Protein AF-A0A4Y8BSY4-F1 (afdb_monomer_lite)

Foldseek 3Di:
DPDPPPPDPVPQDDDPDADPLLVVLVVLVVPDDPVCPVVSVVSNVVSLVVQVVCVVVVNDDPSNNVSD

Radius of gyration: 12.83 Å; chains: 1; bounding box: 36×27×29 Å

Sequence (68 aa):
ELFSQEYAENKLILKKQNPKLIDELYDLYKSIKPSNALEYLHDSIDHLESILTLFDLGYVDLQDRSNA

Structure (mmCIF, N/CA/C/O backbone):
data_AF-A0A4Y8BSY4-F1
#
_entry.id   AF-A0A4Y8BSY4-F1
#
loop_
_atom_site.group_PDB
_atom_site.id
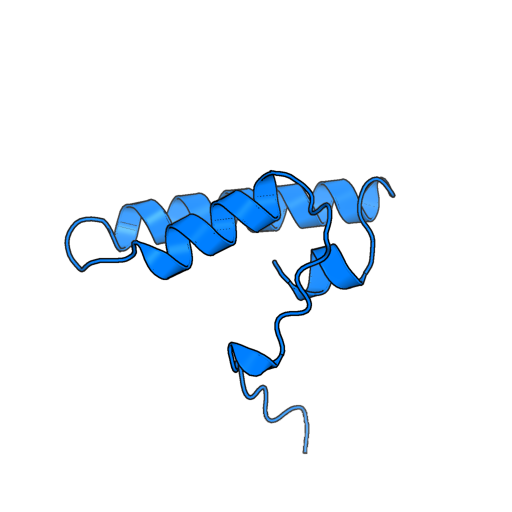_atom_site.type_symbol
_atom_site.label_atom_id
_atom_site.label_alt_id
_atom_site.label_comp_id
_atom_site.label_asym_id
_atom_site.label_entity_id
_atom_site.label_seq_id
_atom_site.pdbx_PDB_ins_code
_atom_site.Cartn_x
_atom_site.Cartn_y
_atom_site.Cartn_z
_atom_site.occupancy
_atom_site.B_iso_or_equiv
_atom_site.auth_seq_id
_atom_site.auth_comp_id
_atom_site.auth_asym_id
_atom_site.auth_atom_id
_atom_site.pdbx_PDB_model_num
ATOM 1 N N . GLU A 1 1 ? -22.079 -12.446 -14.312 1.00 40.53 1 GLU A N 1
ATOM 2 C CA . GLU A 1 1 ? -20.732 -13.049 -14.304 1.00 40.53 1 GLU A CA 1
ATOM 3 C C . GLU A 1 1 ? -19.993 -12.586 -13.060 1.00 40.53 1 GLU A C 1
ATOM 5 O O . GLU A 1 1 ? -20.193 -11.456 -12.629 1.00 40.53 1 GLU A O 1
ATOM 10 N N . LEU A 1 2 ? -19.240 -13.489 -12.435 1.00 46.06 2 LEU A N 1
ATOM 11 C CA . LEU A 1 2 ? -18.457 -13.237 -11.230 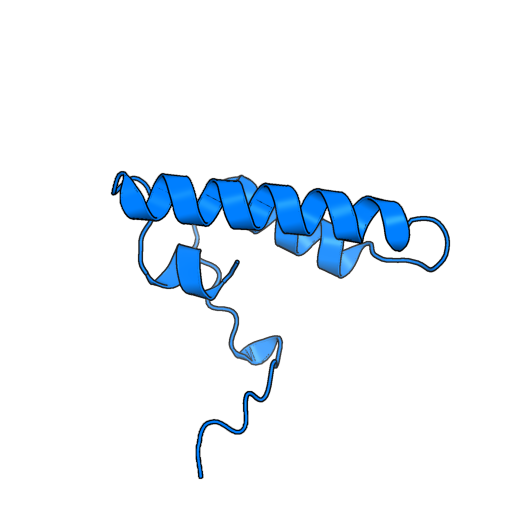1.00 46.06 2 LEU A CA 1
ATOM 12 C C . LEU A 1 2 ? -17.260 -12.354 -11.632 1.00 46.06 2 LEU A C 1
ATOM 14 O O . LEU A 1 2 ? -16.338 -12.845 -12.265 1.00 46.06 2 LEU A O 1
ATOM 18 N N . PHE A 1 3 ? -17.352 -11.055 -11.335 1.00 50.56 3 PHE A N 1
ATOM 19 C CA . PHE A 1 3 ? -16.305 -10.032 -11.448 1.00 50.56 3 PHE A CA 1
ATOM 20 C C . PHE A 1 3 ? -15.422 -10.084 -12.709 1.00 50.56 3 PHE A C 1
ATOM 22 O O . PHE A 1 3 ? -14.341 -10.667 -12.706 1.00 50.56 3 PHE A O 1
ATOM 29 N N . SER A 1 4 ? -15.779 -9.315 -13.742 1.00 54.59 4 SER A N 1
ATOM 30 C CA . SER A 1 4 ? -14.738 -8.729 -14.589 1.00 54.59 4 SER A CA 1
ATOM 31 C C . SER A 1 4 ? -13.995 -7.698 -13.730 1.00 54.59 4 SER A C 1
ATOM 33 O O . SER A 1 4 ? -14.388 -6.530 -13.651 1.00 54.59 4 SER A O 1
ATOM 35 N N . GLN A 1 5 ? -12.981 -8.146 -12.987 1.00 55.19 5 GLN A N 1
ATOM 36 C CA . GLN A 1 5 ? -12.046 -7.271 -12.286 1.00 55.19 5 GLN A CA 1
ATOM 37 C C . GLN A 1 5 ? -11.231 -6.534 -13.346 1.00 55.19 5 GLN A C 1
ATOM 39 O O . GLN A 1 5 ? -10.108 -6.892 -13.679 1.00 55.19 5 GLN A O 1
ATOM 44 N N . GLU A 1 6 ? -11.829 -5.509 -13.938 1.00 58.88 6 GLU A N 1
ATOM 45 C CA . GLU A 1 6 ? -11.066 -4.492 -14.634 1.00 58.88 6 GLU A CA 1
ATOM 46 C C . GLU A 1 6 ? -10.285 -3.736 -13.562 1.00 58.88 6 GLU A C 1
ATOM 48 O O . GLU A 1 6 ? -10.801 -2.797 -12.945 1.00 58.88 6 GLU A O 1
ATOM 53 N N . TYR A 1 7 ? -9.072 -4.212 -13.304 1.00 63.94 7 TYR A N 1
ATOM 54 C CA . TYR A 1 7 ? -8.045 -3.484 -12.584 1.00 63.94 7 TYR A CA 1
ATOM 55 C C . TYR A 1 7 ? -7.636 -2.318 -13.471 1.00 63.94 7 TYR A C 1
ATOM 57 O O . TYR A 1 7 ? -6.948 -2.487 -14.476 1.00 63.94 7 TYR A O 1
ATOM 65 N N . ALA A 1 8 ? -8.158 -1.144 -13.151 1.00 69.12 8 ALA A N 1
ATOM 66 C CA . ALA A 1 8 ? -7.907 0.052 -13.921 1.00 69.12 8 ALA A CA 1
ATOM 67 C C . ALA A 1 8 ? -7.523 1.164 -12.954 1.00 69.12 8 ALA A C 1
ATOM 69 O O . ALA A 1 8 ? -8.195 1.388 -11.950 1.00 69.12 8 ALA A O 1
ATOM 70 N N . GLU A 1 9 ? -6.429 1.854 -13.268 1.00 74.44 9 GLU A N 1
ATOM 71 C CA . GLU A 1 9 ? -5.875 2.934 -12.447 1.00 74.44 9 GLU A CA 1
ATOM 72 C C . GLU A 1 9 ? -6.916 4.028 -12.150 1.00 74.44 9 GLU A C 1
ATOM 74 O O . GLU A 1 9 ? -6.916 4.625 -11.081 1.00 74.44 9 GLU A O 1
ATOM 79 N N . ASN A 1 10 ? -7.877 4.229 -13.058 1.00 79.56 10 ASN A N 1
ATOM 80 C CA . ASN A 1 10 ? -8.990 5.165 -12.890 1.00 79.56 10 ASN A CA 1
ATOM 81 C C . ASN A 1 10 ? -9.974 4.801 -11.759 1.00 79.56 10 ASN A C 1
ATOM 83 O O . ASN A 1 10 ? -10.841 5.613 -11.443 1.00 79.56 10 ASN A O 1
ATOM 87 N N . LYS A 1 11 ? -9.871 3.599 -11.179 1.00 83.19 11 LYS A N 1
ATOM 88 C CA . LYS A 1 11 ? -10.665 3.158 -10.025 1.00 83.19 11 LYS A CA 1
ATOM 89 C C . LYS A 1 11 ? -9.964 3.407 -8.692 1.00 83.19 11 LYS A C 1
ATOM 91 O O . LYS A 1 11 ? -10.614 3.239 -7.666 1.00 83.19 11 LYS A O 1
ATOM 96 N N . LEU A 1 12 ? -8.689 3.812 -8.692 1.00 85.38 12 LEU A N 1
ATOM 97 C CA . LEU A 1 12 ? -7.999 4.218 -7.469 1.00 85.38 12 LEU A CA 1
ATOM 98 C C . LEU A 1 12 ? -8.628 5.505 -6.935 1.00 85.38 12 LEU A C 1
ATOM 100 O O . LEU A 1 12 ? -8.708 6.517 -7.636 1.00 85.38 12 LEU A O 1
ATOM 104 N N . ILE A 1 13 ? -9.062 5.472 -5.678 1.00 89.38 13 ILE A N 1
ATOM 105 C CA . ILE A 1 13 ? -9.660 6.620 -4.993 1.00 89.38 13 ILE A CA 1
ATOM 106 C C . ILE A 1 13 ? -8.661 7.092 -3.941 1.00 89.38 13 ILE A C 1
ATOM 108 O O . ILE A 1 13 ? -8.823 6.842 -2.747 1.00 89.38 13 ILE A O 1
ATOM 112 N N . LEU A 1 14 ? -7.588 7.742 -4.395 1.00 88.81 14 LEU A N 1
ATOM 113 C CA . LEU A 1 14 ? -6.571 8.291 -3.499 1.00 88.81 14 LEU A CA 1
ATOM 114 C C . LEU A 1 14 ? -7.141 9.495 -2.738 1.00 88.81 14 LEU A C 1
ATOM 116 O O . LEU A 1 14 ? -7.652 10.453 -3.328 1.00 88.81 14 LEU A O 1
ATOM 120 N N . LYS A 1 15 ? -7.063 9.443 -1.408 1.00 90.62 15 LYS A N 1
ATOM 121 C CA . LYS A 1 15 ? -7.535 10.504 -0.514 1.00 90.62 15 LYS A CA 1
ATOM 122 C C . LYS A 1 15 ? -6.502 11.632 -0.442 1.00 90.62 15 LYS A C 1
ATOM 124 O O . LYS A 1 15 ? -5.347 11.479 -0.822 1.00 90.62 15 LYS A O 1
ATOM 129 N N . LYS A 1 16 ? -6.905 12.781 0.121 1.00 89.62 16 LYS A N 1
ATOM 130 C CA . LYS A 1 16 ? -5.965 13.875 0.453 1.00 89.62 16 LYS A CA 1
ATOM 131 C C . LYS A 1 16 ? -4.913 13.455 1.483 1.00 89.62 16 LYS A C 1
ATOM 133 O O . LYS A 1 16 ? -3.829 14.020 1.501 1.00 89.62 16 LYS A O 1
ATOM 138 N N . GLN A 1 17 ? -5.278 12.521 2.358 1.00 91.56 17 GLN A N 1
ATOM 139 C CA . GLN A 1 17 ? -4.408 11.927 3.360 1.00 91.56 17 GLN A CA 1
ATOM 140 C C . GLN A 1 17 ? -4.613 10.415 3.303 1.00 91.56 17 GLN A C 1
ATOM 142 O O . GLN A 1 17 ? -5.610 9.910 3.823 1.00 91.56 17 GLN A O 1
ATOM 147 N N . ASN A 1 18 ? -3.696 9.716 2.642 1.00 92.06 18 ASN A N 1
ATOM 148 C CA . ASN A 1 18 ? -3.651 8.261 2.674 1.00 92.06 18 ASN A CA 1
ATOM 149 C C . ASN A 1 18 ? -2.769 7.790 3.840 1.00 92.06 18 ASN A C 1
ATOM 151 O O . ASN A 1 18 ? -1.948 8.560 4.362 1.00 92.06 18 ASN A O 1
ATOM 155 N N . PRO A 1 19 ? -2.924 6.528 4.264 1.00 94.75 19 PRO A N 1
ATOM 156 C CA . PRO A 1 19 ? -1.885 5.831 4.999 1.00 94.75 19 PRO A CA 1
ATOM 157 C C . PRO A 1 19 ? -0.598 5.801 4.173 1.00 94.75 19 PRO A C 1
ATOM 159 O O . PRO A 1 19 ? -0.637 5.561 2.968 1.00 94.75 19 PRO A O 1
ATOM 162 N N . LYS A 1 20 ? 0.548 5.965 4.838 1.00 95.12 20 LYS A N 1
ATOM 163 C CA . LYS A 1 20 ? 1.870 5.990 4.193 1.00 95.12 20 LYS A CA 1
ATOM 164 C C . LYS A 1 20 ? 2.133 4.768 3.299 1.00 95.12 20 LYS A C 1
ATOM 166 O O . LYS A 1 20 ? 2.724 4.915 2.242 1.00 95.12 20 LYS A O 1
ATOM 171 N N . LEU A 1 21 ? 1.625 3.600 3.696 1.00 94.94 21 LEU A N 1
ATOM 172 C CA . LEU A 1 21 ? 1.751 2.350 2.939 1.00 94.94 21 LEU A CA 1
ATOM 173 C C . LEU A 1 21 ? 1.060 2.402 1.563 1.00 94.94 21 LEU A C 1
ATOM 175 O O . LEU A 1 21 ? 1.556 1.808 0.615 1.00 94.94 21 LEU A O 1
ATOM 179 N N . ILE A 1 22 ? -0.061 3.122 1.433 1.00 95.50 22 ILE A N 1
ATOM 180 C CA . ILE A 1 22 ? -0.757 3.294 0.144 1.00 95.50 22 ILE A CA 1
ATOM 181 C C . ILE A 1 22 ? 0.044 4.211 -0.781 1.00 95.50 22 ILE A C 1
ATOM 183 O O . ILE A 1 22 ? 0.150 3.937 -1.974 1.00 95.50 22 ILE A O 1
ATOM 187 N N . ASP A 1 23 ? 0.628 5.280 -0.234 1.00 95.75 23 ASP A N 1
ATOM 188 C CA . ASP A 1 23 ? 1.487 6.175 -1.014 1.00 95.75 23 ASP A CA 1
ATOM 189 C C . ASP A 1 23 ? 2.753 5.431 -1.486 1.00 95.75 23 ASP A C 1
ATOM 191 O O . ASP A 1 23 ? 3.124 5.529 -2.653 1.00 95.75 23 ASP A O 1
ATOM 195 N N . GLU A 1 24 ? 3.353 4.602 -0.623 1.00 96.06 24 GLU A N 1
ATOM 196 C CA . GLU A 1 24 ? 4.493 3.741 -0.973 1.00 96.06 24 GLU A CA 1
ATOM 197 C C . GLU A 1 24 ? 4.126 2.724 -2.071 1.00 96.06 24 GLU A C 1
ATOM 199 O O . GLU A 1 24 ? 4.841 2.617 -3.066 1.00 96.06 24 GLU A O 1
ATOM 204 N N . LEU A 1 25 ? 2.978 2.040 -1.968 1.00 96.31 25 LEU A N 1
ATOM 205 C CA . LEU A 1 25 ? 2.478 1.145 -3.024 1.00 96.31 25 LEU A CA 1
ATOM 206 C C . LEU A 1 25 ? 2.299 1.864 -4.368 1.00 96.31 25 LEU A C 1
ATOM 208 O O . LEU A 1 25 ? 2.654 1.324 -5.421 1.00 96.31 25 LEU A O 1
ATOM 212 N N . TYR A 1 26 ? 1.776 3.090 -4.344 1.00 95.06 26 TYR A N 1
ATOM 213 C CA . TYR A 1 26 ? 1.612 3.892 -5.552 1.00 95.06 26 TYR A CA 1
ATOM 214 C C . TYR A 1 26 ? 2.964 4.291 -6.161 1.00 95.06 26 TYR A C 1
ATOM 216 O O . TYR A 1 26 ? 3.137 4.220 -7.382 1.00 95.06 26 TYR A O 1
ATOM 224 N N . ASP A 1 27 ? 3.947 4.639 -5.331 1.00 96.00 27 ASP A N 1
ATOM 225 C CA . ASP A 1 27 ? 5.308 4.937 -5.776 1.00 96.00 27 ASP A CA 1
ATOM 226 C C . ASP A 1 27 ? 5.984 3.707 -6.402 1.00 96.00 27 ASP A C 1
ATOM 228 O O . ASP A 1 27 ? 6.589 3.822 -7.476 1.00 96.00 27 ASP A O 1
ATOM 232 N N . LEU A 1 28 ? 5.832 2.518 -5.803 1.00 96.19 28 LEU A N 1
ATOM 233 C CA . LEU A 1 28 ? 6.309 1.247 -6.366 1.00 96.19 28 LEU A CA 1
ATOM 234 C C . LEU A 1 28 ? 5.679 0.984 -7.738 1.00 96.19 28 LEU A C 1
ATOM 236 O O . LEU A 1 28 ? 6.389 0.702 -8.706 1.00 96.19 28 LEU A O 1
ATOM 240 N N . TYR A 1 29 ? 4.357 1.143 -7.847 1.00 94.75 29 TYR A N 1
ATOM 241 C CA . TYR A 1 29 ? 3.632 0.986 -9.108 1.00 94.75 29 TYR A CA 1
ATOM 242 C C . TYR A 1 29 ? 4.141 1.947 -10.193 1.00 94.75 29 TYR A C 1
ATOM 244 O O . TYR A 1 29 ? 4.343 1.539 -11.338 1.00 94.75 29 TYR A O 1
ATOM 252 N N . LYS A 1 30 ? 4.404 3.215 -9.853 1.00 95.69 30 LYS A N 1
ATOM 253 C CA . LYS A 1 30 ? 4.891 4.218 -10.815 1.00 95.69 30 LYS A CA 1
ATOM 254 C C . LYS A 1 30 ? 6.357 4.055 -11.203 1.00 95.69 30 LYS A C 1
ATOM 256 O O . LYS A 1 30 ? 6.738 4.492 -12.289 1.00 95.69 30 LYS A O 1
ATOM 261 N N . SER A 1 31 ? 7.177 3.459 -10.341 1.00 97.00 31 SER A N 1
ATOM 262 C CA . SER A 1 31 ? 8.628 3.340 -10.539 1.00 97.00 31 SER A CA 1
ATOM 263 C C . SER A 1 31 ? 9.100 1.935 -10.936 1.00 97.00 31 SER A C 1
ATOM 265 O O . SER A 1 31 ? 10.308 1.703 -11.091 1.00 97.00 31 SER A O 1
ATOM 267 N N . ILE A 1 32 ? 8.163 1.005 -11.146 1.00 97.19 32 ILE A N 1
ATOM 268 C CA . ILE A 1 32 ? 8.440 -0.361 -11.588 1.00 97.19 32 ILE A CA 1
ATOM 269 C C . ILE A 1 32 ? 9.176 -0.378 -12.937 1.00 97.19 32 ILE A C 1
ATOM 271 O O . ILE A 1 32 ? 8.798 0.274 -13.913 1.00 97.19 32 ILE A O 1
ATOM 275 N N . LYS A 1 33 ? 10.256 -1.153 -13.006 1.00 97.50 33 LYS A N 1
ATOM 276 C CA . LYS A 1 33 ? 11.062 -1.396 -14.208 1.00 97.50 33 LYS A CA 1
ATOM 277 C C . LYS A 1 33 ? 11.614 -2.824 -14.174 1.00 97.50 33 LYS A C 1
ATOM 279 O O . LYS A 1 33 ? 11.732 -3.414 -13.104 1.00 97.50 33 LYS A O 1
ATOM 284 N N . PRO A 1 34 ? 12.040 -3.399 -15.312 1.00 98.19 34 PRO A N 1
ATOM 285 C CA . PRO A 1 34 ? 12.523 -4.782 -15.341 1.00 98.19 34 PRO A CA 1
ATOM 286 C C . PRO A 1 34 ? 13.640 -5.095 -14.333 1.00 98.19 34 PRO A C 1
ATOM 288 O O . PRO A 1 34 ? 13.740 -6.222 -13.864 1.00 98.19 34 PRO A O 1
ATOM 291 N N . SER A 1 35 ? 14.463 -4.105 -13.969 1.00 98.12 35 SER A N 1
ATOM 292 C CA . SER A 1 35 ? 15.580 -4.292 -13.038 1.00 98.12 35 SER A CA 1
ATOM 293 C C . SER A 1 35 ? 15.176 -4.415 -11.564 1.00 98.12 35 SER A C 1
ATOM 295 O O . SER A 1 35 ? 15.957 -4.965 -10.801 1.00 98.12 35 SER A O 1
ATOM 297 N N . ASN A 1 36 ? 14.025 -3.869 -11.151 1.00 97.44 36 ASN A N 1
ATOM 298 C CA . ASN A 1 36 ? 13.538 -3.900 -9.759 1.00 97.44 36 ASN A CA 1
ATOM 299 C C . ASN A 1 36 ? 12.209 -4.662 -9.616 1.00 97.44 36 ASN A C 1
ATOM 301 O O . ASN A 1 36 ? 11.634 -4.696 -8.536 1.00 97.44 36 ASN A O 1
ATOM 305 N N . ALA A 1 37 ? 11.731 -5.300 -10.690 1.00 97.44 37 ALA A N 1
ATOM 306 C CA . ALA A 1 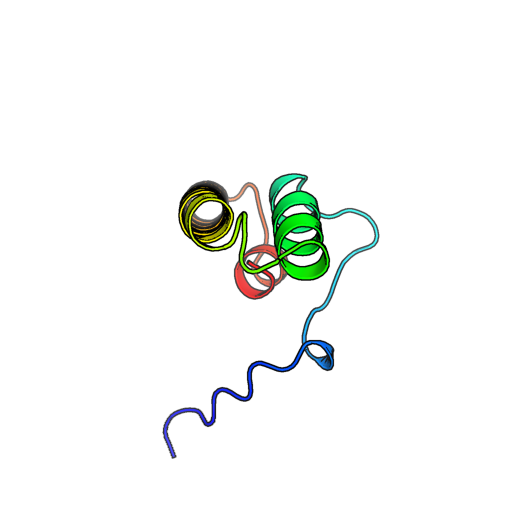37 ? 10.410 -5.915 -10.726 1.00 97.44 37 ALA A CA 1
ATOM 307 C C . ALA A 1 37 ? 10.195 -6.990 -9.650 1.00 97.44 37 ALA A C 1
ATOM 309 O O . ALA A 1 37 ? 9.117 -7.067 -9.071 1.00 97.44 37 ALA A O 1
ATOM 310 N N . LEU A 1 38 ? 11.216 -7.809 -9.376 1.00 97.62 38 LEU A N 1
ATOM 311 C CA . LEU A 1 38 ? 11.130 -8.861 -8.361 1.00 97.62 38 LEU A CA 1
ATOM 312 C C . LEU A 1 38 ? 11.142 -8.294 -6.934 1.00 97.62 38 LEU A C 1
ATOM 314 O O . LEU A 1 38 ? 10.399 -8.770 -6.087 1.00 97.62 38 LEU A O 1
ATOM 318 N N . GLU A 1 39 ? 11.961 -7.273 -6.683 1.00 97.94 39 GLU A N 1
ATOM 319 C CA . GLU A 1 39 ? 12.039 -6.591 -5.385 1.00 97.94 39 GLU A CA 1
ATOM 320 C C . GLU A 1 39 ? 10.711 -5.899 -5.067 1.00 97.94 39 GLU A C 1
ATOM 322 O O . GLU A 1 39 ? 10.093 -6.186 -4.049 1.00 97.94 39 GLU A O 1
ATOM 327 N N . TYR A 1 40 ? 10.188 -5.111 -6.009 1.00 98.00 40 TYR A N 1
ATOM 328 C CA . TYR A 1 40 ? 8.921 -4.400 -5.822 1.00 98.00 40 TYR A CA 1
ATOM 329 C C . TYR A 1 40 ? 7.723 -5.341 -5.719 1.00 98.00 40 TYR A C 1
ATOM 331 O O . TYR A 1 40 ? 6.730 -4.999 -5.080 1.00 98.00 40 TYR A O 1
ATOM 339 N N . LEU A 1 41 ? 7.796 -6.535 -6.316 1.00 97.38 41 LEU A N 1
ATOM 340 C CA . LEU A 1 41 ? 6.789 -7.563 -6.081 1.00 97.38 41 LEU A CA 1
ATOM 341 C C . LEU A 1 41 ? 6.785 -7.996 -4.611 1.00 97.38 41 LEU A C 1
ATOM 343 O O . LEU A 1 41 ? 5.719 -8.070 -4.017 1.00 97.38 41 LEU A O 1
ATOM 347 N N . HIS A 1 42 ? 7.945 -8.271 -4.018 1.00 97.88 42 HIS A N 1
ATOM 348 C CA . HIS A 1 42 ? 8.012 -8.651 -2.607 1.00 97.88 42 HIS A CA 1
ATOM 349 C C . HIS A 1 42 ? 7.550 -7.513 -1.690 1.00 97.88 42 HIS A C 1
ATOM 351 O O . HIS A 1 42 ? 6.667 -7.727 -0.863 1.00 97.88 42 HIS A O 1
ATOM 357 N N . ASP A 1 43 ? 8.055 -6.301 -1.912 1.00 97.62 43 ASP A N 1
ATOM 358 C CA . ASP A 1 43 ? 7.716 -5.132 -1.096 1.00 97.62 43 ASP A CA 1
ATOM 359 C C . ASP A 1 43 ? 6.217 -4.797 -1.159 1.00 97.62 43 ASP A C 1
ATOM 361 O O . ASP A 1 43 ? 5.588 -4.523 -0.136 1.00 97.62 43 ASP A O 1
ATOM 365 N N . SER A 1 44 ? 5.611 -4.859 -2.352 1.00 97.19 44 SER A N 1
ATOM 366 C CA . SER A 1 44 ? 4.176 -4.587 -2.511 1.00 97.19 44 SER A CA 1
ATOM 367 C C . SER A 1 44 ? 3.294 -5.618 -1.804 1.00 97.19 44 SER A C 1
ATOM 369 O O . SER A 1 44 ? 2.276 -5.247 -1.220 1.00 97.19 44 SER A O 1
ATOM 371 N N . ILE A 1 45 ? 3.698 -6.891 -1.786 1.00 97.81 45 ILE A N 1
ATOM 372 C CA . ILE A 1 45 ? 2.990 -7.935 -1.036 1.00 97.81 45 ILE A CA 1
ATOM 373 C C . ILE A 1 45 ? 3.107 -7.688 0.473 1.00 97.81 45 ILE A C 1
ATOM 375 O O . ILE A 1 45 ? 2.098 -7.738 1.176 1.00 97.81 45 ILE A O 1
ATOM 379 N N . ASP A 1 46 ? 4.291 -7.338 0.973 1.00 98.00 46 ASP A N 1
ATOM 380 C CA . ASP A 1 46 ? 4.489 -7.035 2.396 1.00 98.00 46 ASP A CA 1
ATOM 381 C C . ASP A 1 46 ? 3.682 -5.797 2.844 1.00 98.00 46 ASP A C 1
ATOM 383 O O . ASP A 1 46 ? 3.120 -5.757 3.948 1.00 98.00 46 ASP A O 1
ATOM 387 N N . HIS A 1 47 ? 3.577 -4.779 1.983 1.00 97.56 47 HIS A N 1
ATOM 388 C CA . HIS A 1 47 ? 2.740 -3.602 2.229 1.00 97.56 47 HIS A CA 1
ATOM 389 C C . HIS A 1 47 ? 1.246 -3.940 2.227 1.00 97.56 47 HIS A C 1
ATOM 391 O O . HIS A 1 47 ? 0.524 -3.466 3.110 1.00 97.56 47 HIS A O 1
ATOM 397 N N . LEU A 1 48 ? 0.785 -4.790 1.304 1.00 97.44 48 LEU A N 1
ATOM 398 C CA . LEU A 1 48 ? -0.598 -5.267 1.275 1.00 97.44 48 LEU A CA 1
ATOM 399 C C . LEU A 1 48 ? -0.961 -5.991 2.579 1.00 97.44 48 LEU A C 1
ATOM 401 O O . LEU A 1 48 ? -1.956 -5.642 3.213 1.00 97.44 48 LEU A O 1
ATOM 405 N N . GLU A 1 49 ? -0.135 -6.934 3.034 1.00 98.00 49 GLU A N 1
ATOM 406 C CA . GLU A 1 49 ? -0.371 -7.666 4.290 1.00 98.00 49 GLU A CA 1
ATOM 407 C C . GLU A 1 49 ? -0.383 -6.739 5.516 1.00 98.00 49 GLU A C 1
ATOM 409 O O . GLU A 1 49 ? -1.199 -6.888 6.436 1.00 98.00 49 GLU A O 1
ATOM 414 N N . SER A 1 50 ? 0.474 -5.716 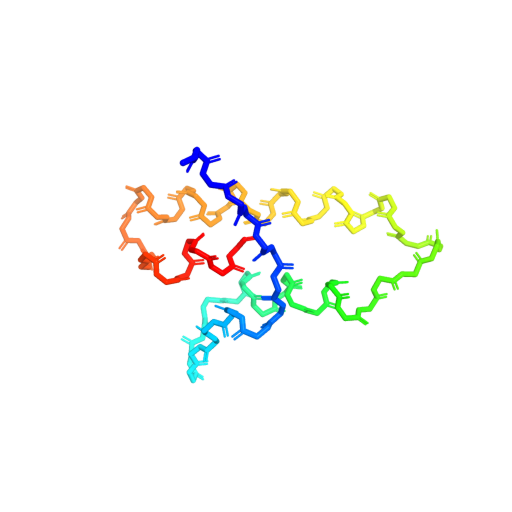5.508 1.00 98.00 50 SER A N 1
ATOM 415 C CA . SER A 1 50 ? 0.474 -4.678 6.540 1.00 98.00 50 SER A CA 1
ATOM 416 C C . SER A 1 50 ? -0.842 -3.892 6.547 1.00 98.00 50 SER A C 1
ATOM 418 O O . SER A 1 50 ? -1.417 -3.664 7.612 1.00 98.00 50 SER A O 1
ATOM 420 N N . ILE A 1 51 ? -1.367 -3.513 5.377 1.00 98.06 51 ILE A N 1
ATOM 421 C CA . ILE A 1 51 ? -2.647 -2.798 5.259 1.00 98.06 51 ILE A CA 1
ATOM 422 C C . ILE A 1 51 ? -3.817 -3.684 5.693 1.00 98.06 51 ILE A C 1
ATOM 424 O O . ILE A 1 51 ? -4.697 -3.205 6.408 1.00 98.06 51 ILE A O 1
ATOM 428 N N . LEU A 1 52 ? -3.820 -4.970 5.331 1.00 97.75 52 LEU A N 1
ATOM 429 C CA . LEU A 1 52 ? -4.838 -5.924 5.782 1.00 97.75 52 LEU A CA 1
ATOM 430 C C . LEU A 1 52 ? -4.831 -6.066 7.309 1.00 97.75 52 LEU A C 1
ATOM 432 O O . LEU A 1 52 ? -5.882 -5.977 7.940 1.00 97.75 52 LEU A O 1
ATOM 436 N N . THR A 1 53 ? -3.647 -6.168 7.914 1.00 98.25 53 THR A N 1
ATOM 437 C CA . THR A 1 53 ? -3.500 -6.199 9.377 1.00 98.25 53 THR A CA 1
ATOM 438 C C . THR A 1 53 ? -4.028 -4.914 10.019 1.00 98.25 53 THR A C 1
ATOM 440 O O . THR A 1 53 ? -4.762 -4.956 11.006 1.00 98.25 53 THR A O 1
ATOM 443 N N . LEU A 1 54 ? -3.693 -3.747 9.460 1.00 97.94 54 LEU A N 1
ATOM 444 C CA . LEU A 1 54 ? -4.196 -2.464 9.953 1.00 97.94 54 LEU A CA 1
ATOM 445 C C . LEU A 1 54 ? -5.716 -2.340 9.796 1.00 97.94 54 LEU A C 1
ATOM 447 O O . LEU A 1 54 ? -6.360 -1.719 10.642 1.00 97.94 54 LEU A O 1
ATOM 451 N N . PHE A 1 55 ? -6.290 -2.921 8.742 1.00 97.69 55 PHE A N 1
ATOM 452 C CA . PHE A 1 55 ? -7.732 -2.938 8.520 1.00 97.69 55 PHE A CA 1
ATOM 453 C C . PHE A 1 55 ? -8.430 -3.782 9.587 1.00 97.69 55 PHE A C 1
ATOM 455 O O . PHE A 1 55 ? -9.393 -3.321 10.198 1.00 97.69 55 PHE A O 1
ATOM 462 N N . ASP A 1 56 ? -7.898 -4.970 9.877 1.00 98.00 56 ASP A N 1
ATOM 463 C CA . ASP A 1 56 ? -8.428 -5.863 10.912 1.00 98.00 56 ASP A CA 1
ATOM 464 C C . ASP A 1 56 ? -8.340 -5.245 12.319 1.00 98.00 56 ASP A C 1
ATOM 466 O O . ASP A 1 56 ? -9.203 -5.482 13.166 1.00 98.00 56 ASP A O 1
ATOM 470 N N . LEU A 1 57 ? -7.336 -4.395 12.561 1.00 98.19 57 LEU A N 1
ATOM 471 C CA . LEU A 1 57 ? -7.186 -3.616 13.797 1.00 98.19 57 LEU A CA 1
ATOM 472 C C . LEU A 1 57 ? -8.035 -2.328 13.827 1.00 98.19 57 LEU A C 1
ATOM 474 O O . LEU A 1 57 ? -8.099 -1.664 14.862 1.00 98.19 57 LEU A O 1
ATOM 478 N N . GLY A 1 58 ? -8.686 -1.963 12.718 1.00 96.94 58 GLY A N 1
ATOM 479 C CA . GLY A 1 58 ? -9.517 -0.762 12.600 1.00 96.94 58 GLY A CA 1
ATOM 480 C C . GLY A 1 58 ? -8.741 0.551 12.435 1.00 96.94 58 GLY A C 1
ATOM 481 O O . GLY A 1 58 ? -9.299 1.619 12.686 1.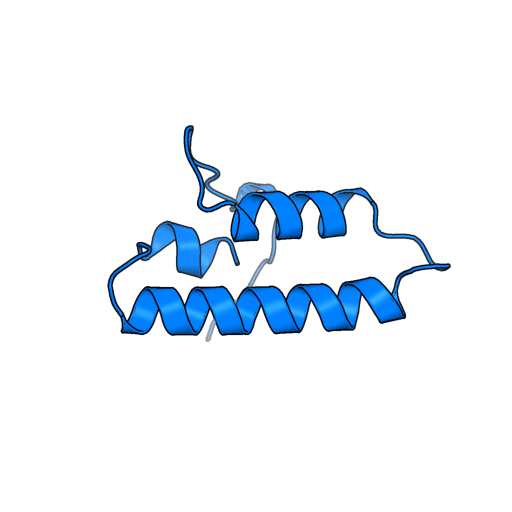00 96.94 58 GLY A O 1
ATOM 482 N N . TYR A 1 59 ? -7.466 0.496 12.033 1.00 97.12 59 TYR A N 1
ATOM 483 C CA . TYR A 1 59 ? -6.621 1.677 11.808 1.00 97.12 59 TYR A CA 1
ATOM 484 C C . TYR A 1 59 ? -6.761 2.293 10.410 1.00 97.12 59 TYR A C 1
ATOM 486 O O . TYR A 1 59 ? -6.414 3.460 10.232 1.00 97.12 59 TYR A O 1
ATOM 494 N N . VAL A 1 60 ? -7.252 1.535 9.429 1.00 97.06 60 VAL A N 1
ATOM 495 C CA . VAL A 1 60 ? -7.491 2.002 8.052 1.00 97.06 60 VAL A CA 1
ATOM 496 C C . VAL A 1 60 ? -8.906 1.651 7.607 1.00 97.06 60 VAL A C 1
ATOM 498 O O . VAL A 1 60 ? -9.534 0.745 8.158 1.00 97.06 60 VAL A O 1
ATOM 501 N N . ASP A 1 61 ? -9.429 2.386 6.627 1.00 95.69 61 ASP A N 1
ATOM 502 C CA . ASP A 1 61 ? -10.806 2.214 6.166 1.00 95.69 61 ASP A CA 1
ATOM 503 C C . ASP A 1 61 ? -10.921 1.278 4.946 1.00 95.69 61 ASP A C 1
ATOM 505 O O . ASP A 1 61 ? -9.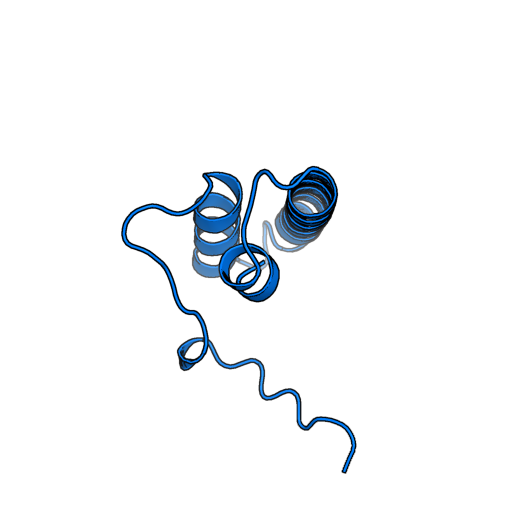945 0.742 4.418 1.00 95.69 61 ASP A O 1
ATOM 509 N N . LEU A 1 62 ? -12.158 1.045 4.499 1.00 95.06 62 LEU A N 1
ATOM 510 C CA . LEU A 1 62 ? -12.430 0.177 3.352 1.00 95.06 62 LEU A CA 1
ATOM 511 C C . LEU A 1 62 ? -11.855 0.727 2.035 1.00 95.06 62 LEU A C 1
ATOM 513 O O . LEU A 1 62 ? -11.554 -0.058 1.139 1.00 95.06 62 LEU A O 1
ATOM 517 N N . GLN A 1 63 ? -11.712 2.049 1.903 1.00 93.94 63 GLN A N 1
ATOM 518 C CA . GLN A 1 63 ? -11.128 2.663 0.708 1.00 93.94 63 GLN A CA 1
ATOM 519 C C . GLN A 1 63 ? -9.620 2.426 0.689 1.00 93.94 63 GLN A C 1
ATOM 521 O O . GLN A 1 63 ? -9.094 2.042 -0.348 1.00 93.94 63 GLN A O 1
ATOM 526 N N . ASP A 1 64 ? -8.949 2.556 1.836 1.00 94.94 64 ASP A N 1
ATOM 527 C CA . ASP A 1 64 ? -7.531 2.206 1.976 1.00 94.94 64 ASP A CA 1
ATOM 528 C C . ASP A 1 64 ? -7.297 0.740 1.613 1.00 94.94 64 ASP A C 1
ATOM 530 O O . ASP A 1 64 ? -6.463 0.442 0.766 1.00 94.94 64 ASP A O 1
ATOM 534 N N . ARG A 1 65 ? -8.106 -0.174 2.162 1.00 94.31 65 ARG A N 1
ATOM 535 C CA . ARG A 1 65 ? -8.034 -1.600 1.815 1.00 94.31 65 ARG A CA 1
ATOM 536 C C . ARG A 1 65 ? -8.279 -1.866 0.327 1.00 94.31 65 ARG A C 1
ATOM 538 O O . ARG A 1 65 ? -7.705 -2.798 -0.214 1.00 94.31 65 ARG A O 1
ATOM 545 N N . SER A 1 66 ? -9.168 -1.107 -0.309 1.00 93.00 66 SER A N 1
ATOM 546 C CA . SER A 1 66 ? -9.472 -1.268 -1.735 1.00 93.00 66 SER A CA 1
ATOM 547 C C . SER A 1 66 ? -8.399 -0.682 -2.654 1.00 93.00 66 SER A C 1
ATOM 549 O O . SER A 1 66 ? -8.359 -1.066 -3.821 1.00 93.00 66 SER A O 1
ATOM 551 N N . ASN A 1 67 ? -7.618 0.290 -2.177 1.00 92.56 67 ASN A N 1
ATOM 552 C CA . ASN A 1 67 ? -6.537 0.924 -2.931 1.00 92.56 67 ASN A CA 1
ATOM 553 C C . ASN A 1 67 ? -5.209 0.151 -2.826 1.00 92.56 67 ASN A C 1
ATOM 555 O O . ASN A 1 67 ? -4.325 0.404 -3.641 1.00 92.56 67 ASN A O 1
ATOM 559 N N . ALA A 1 68 ? -5.072 -0.721 -1.821 1.00 90.56 68 ALA A N 1
ATOM 560 C CA . ALA A 1 68 ? -3.942 -1.632 -1.642 1.00 90.56 68 ALA A CA 1
ATOM 561 C C . ALA A 1 68 ? -3.962 -2.765 -2.676 1.00 90.56 68 ALA A C 1
ATOM 563 O O . ALA A 1 68 ? -2.875 -3.084 -3.201 1.00 90.56 68 ALA A O 1
#

Secondary structure (DSSP, 8-state):
--------GGG----SS--HHHHHHHHHHHH--TTTHHHHHHHHHHHHHHHHHHHHTTSS-HHHHHH-

pLDDT: mean 90.15, std 13.92, range [40.53, 98.25]